Protein AF-Q2VR00-F1 (afdb_monomer_lite)

Structure (mmCIF, N/CA/C/O backbone):
data_AF-Q2VR00-F1
#
_entry.id   AF-Q2VR00-F1
#
loop_
_atom_site.group_PDB
_atom_site.id
_atom_site.type_symbol
_atom_site.label_atom_id
_atom_site.label_alt_id
_atom_site.label_comp_id
_atom_site.label_asym_id
_atom_site.label_entity_id
_atom_site.label_seq_id
_atom_site.pdbx_PDB_ins_code
_atom_site.Cartn_x
_atom_site.Cartn_y
_atom_site.Cartn_z
_atom_site.occupancy
_atom_site.B_iso_or_equiv
_atom_site.auth_seq_id
_atom_site.auth_comp_id
_atom_site.auth_asym_id
_atom_site.auth_atom_id
_atom_site.pdbx_PDB_model_num
ATOM 1 N N . ALA A 1 1 ? 23.664 -14.631 -6.459 1.00 76.19 1 ALA A N 1
ATOM 2 C CA . ALA A 1 1 ? 22.223 -14.322 -6.407 1.00 76.19 1 ALA A CA 1
ATOM 3 C C . ALA A 1 1 ? 21.952 -13.214 -7.409 1.00 76.19 1 ALA A C 1
ATOM 5 O O . ALA A 1 1 ? 22.686 -12.233 -7.393 1.00 76.19 1 ALA A O 1
ATOM 6 N N . ASP A 1 2 ? 20.946 -13.383 -8.266 1.00 93.38 2 ASP A N 1
ATOM 7 C CA . ASP A 1 2 ? 20.796 -12.577 -9.492 1.00 93.38 2 ASP A CA 1
ATOM 8 C C . ASP A 1 2 ? 19.990 -11.292 -9.292 1.00 93.38 2 ASP A C 1
ATOM 10 O O . ASP A 1 2 ? 20.090 -10.370 -10.093 1.00 93.38 2 ASP A O 1
ATOM 14 N N . ARG A 1 3 ? 19.231 -11.206 -8.192 1.00 91.62 3 ARG A N 1
ATOM 15 C CA . ARG A 1 3 ? 18.314 -10.101 -7.882 1.00 91.62 3 ARG A CA 1
ATOM 16 C C . ARG A 1 3 ? 18.916 -8.692 -8.042 1.00 91.62 3 ARG A C 1
ATOM 18 O O . ARG A 1 3 ? 18.247 -7.874 -8.662 1.00 91.62 3 ARG A O 1
ATOM 25 N N . PRO A 1 4 ? 20.159 -8.392 -7.600 1.00 92.38 4 PRO A N 1
ATOM 26 C CA . PRO A 1 4 ? 20.759 -7.067 -7.812 1.00 92.38 4 PRO A CA 1
ATOM 27 C C . PRO A 1 4 ? 20.885 -6.650 -9.287 1.00 92.38 4 PRO A C 1
ATOM 29 O O . PRO A 1 4 ? 20.982 -5.463 -9.576 1.00 92.38 4 PRO A O 1
ATOM 32 N N . ASN A 1 5 ? 20.871 -7.614 -10.215 1.00 94.75 5 ASN A N 1
ATOM 33 C CA . ASN A 1 5 ? 20.940 -7.392 -11.660 1.00 94.75 5 ASN A CA 1
ATOM 34 C C . ASN A 1 5 ? 19.557 -7.438 -12.340 1.00 94.75 5 ASN A C 1
ATOM 36 O O . ASN A 1 5 ? 19.481 -7.369 -13.564 1.00 94.75 5 ASN A O 1
ATOM 40 N N . LEU A 1 6 ? 18.467 -7.575 -11.574 1.00 96.19 6 LEU A N 1
ATOM 41 C CA . LEU A 1 6 ? 17.097 -7.721 -12.079 1.00 96.19 6 LEU A CA 1
ATOM 42 C C . LEU A 1 6 ? 16.159 -6.601 -11.572 1.00 96.19 6 LEU A C 1
ATOM 44 O O . LEU A 1 6 ? 15.065 -6.899 -11.088 1.00 96.19 6 LEU A O 1
ATOM 48 N N . PRO A 1 7 ? 16.526 -5.309 -11.699 1.00 96.62 7 PRO A N 1
ATOM 49 C CA . PRO A 1 7 ? 15.736 -4.203 -11.147 1.00 96.62 7 PRO A CA 1
ATOM 50 C C . PRO A 1 7 ? 14.324 -4.120 -11.741 1.00 96.62 7 PRO A C 1
ATOM 52 O O . PRO A 1 7 ? 13.377 -3.775 -11.041 1.00 96.62 7 PRO A O 1
ATOM 55 N N . TYR A 1 8 ? 14.155 -4.497 -13.011 1.00 97.69 8 TYR A N 1
ATOM 56 C CA . TYR A 1 8 ? 12.837 -4.518 -13.647 1.00 97.69 8 TYR A CA 1
ATOM 57 C C . TYR A 1 8 ? 11.912 -5.586 -13.040 1.00 97.69 8 TYR A C 1
ATOM 59 O O . TYR A 1 8 ? 10.708 -5.376 -12.939 1.00 97.69 8 TYR A O 1
ATOM 67 N N . ILE A 1 9 ? 12.462 -6.717 -12.581 1.00 97.81 9 ILE A N 1
ATOM 68 C CA . ILE A 1 9 ? 11.677 -7.745 -11.886 1.00 97.81 9 ILE A CA 1
ATOM 69 C C . ILE A 1 9 ? 11.204 -7.220 -10.531 1.00 97.81 9 ILE A C 1
ATOM 71 O O . ILE A 1 9 ? 10.034 -7.389 -10.195 1.00 97.81 9 ILE A O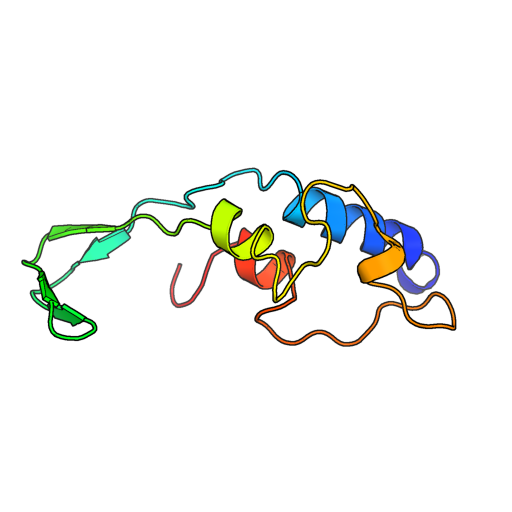 1
ATOM 75 N N . ASP A 1 10 ? 12.071 -6.541 -9.777 1.00 96.81 10 ASP A N 1
ATOM 76 C CA . ASP A 1 10 ? 11.656 -5.897 -8.529 1.00 96.81 10 ASP A CA 1
ATOM 77 C C . ASP A 1 10 ? 10.574 -4.830 -8.785 1.00 96.81 10 ASP A C 1
ATOM 79 O O . ASP A 1 10 ? 9.575 -4.789 -8.068 1.00 96.81 10 ASP A O 1
ATOM 83 N N . ALA A 1 11 ? 10.705 -4.031 -9.848 1.00 98.12 11 ALA A N 1
ATOM 84 C CA . ALA A 1 11 ? 9.694 -3.051 -10.240 1.00 98.12 11 ALA A CA 1
ATOM 85 C C . ALA A 1 11 ? 8.340 -3.694 -10.596 1.00 98.12 11 ALA A C 1
ATOM 87 O O . ALA A 1 11 ? 7.294 -3.183 -10.197 1.00 98.12 11 ALA A O 1
ATOM 88 N N . ILE A 1 12 ? 8.342 -4.842 -11.288 1.00 98.31 12 ILE A N 1
ATOM 89 C CA . ILE A 1 12 ? 7.123 -5.624 -11.549 1.00 98.31 12 ILE A CA 1
ATOM 90 C C . ILE A 1 12 ? 6.487 -6.074 -10.234 1.00 98.31 12 ILE A C 1
ATOM 92 O O . ILE A 1 12 ? 5.278 -5.935 -10.068 1.00 98.31 12 ILE A O 1
ATOM 96 N N . VAL A 1 13 ? 7.275 -6.606 -9.295 1.00 97.19 13 VAL A N 1
ATOM 97 C CA . VAL A 1 13 ? 6.757 -7.070 -7.998 1.00 97.19 13 VAL A CA 1
ATOM 98 C C . VAL A 1 13 ? 6.100 -5.922 -7.232 1.00 97.19 13 VAL A C 1
ATOM 100 O O . VAL A 1 13 ? 4.995 -6.091 -6.715 1.00 97.19 13 VAL A O 1
ATOM 103 N N . LEU A 1 14 ? 6.738 -4.749 -7.198 1.00 97.56 14 LEU A N 1
ATOM 104 C CA . LEU A 1 14 ? 6.178 -3.557 -6.560 1.00 97.56 14 LEU A CA 1
ATOM 105 C C . LEU A 1 14 ? 4.874 -3.109 -7.236 1.00 97.56 14 LEU A C 1
ATOM 107 O O . LEU A 1 14 ? 3.894 -2.839 -6.542 1.00 97.56 14 LEU A O 1
ATOM 111 N N . GLU A 1 15 ? 4.819 -3.098 -8.570 1.00 98.31 15 GLU A N 1
ATOM 112 C CA . GLU A 1 15 ? 3.610 -2.687 -9.293 1.00 98.31 15 GLU A CA 1
ATOM 113 C C . GLU A 1 15 ? 2.466 -3.692 -9.137 1.00 98.31 15 GLU A C 1
ATOM 115 O O . GLU A 1 15 ? 1.312 -3.285 -9.026 1.00 98.31 15 GLU A O 1
ATOM 120 N N . VAL A 1 16 ? 2.754 -4.994 -9.050 1.00 97.88 16 VAL A N 1
ATOM 121 C CA . VAL A 1 16 ? 1.738 -6.012 -8.733 1.00 97.88 16 VAL A CA 1
ATOM 122 C C . VAL A 1 16 ? 1.139 -5.759 -7.350 1.00 97.88 16 VAL A C 1
ATOM 124 O O . VAL A 1 16 ? -0.085 -5.752 -7.211 1.00 97.88 16 VAL A O 1
ATOM 127 N N . LEU A 1 17 ? 1.984 -5.502 -6.344 1.00 96.88 17 LEU A N 1
ATOM 128 C CA . LEU A 1 17 ? 1.535 -5.201 -4.981 1.00 96.88 17 LEU A CA 1
ATOM 129 C C . LEU A 1 17 ? 0.699 -3.917 -4.915 1.00 96.88 17 LEU A C 1
ATOM 131 O O . LEU A 1 17 ? -0.295 -3.882 -4.191 1.00 96.88 17 LEU A O 1
ATOM 135 N N . ARG A 1 18 ? 1.077 -2.880 -5.673 1.00 97.94 18 ARG A N 1
ATOM 136 C CA . ARG A 1 18 ? 0.336 -1.614 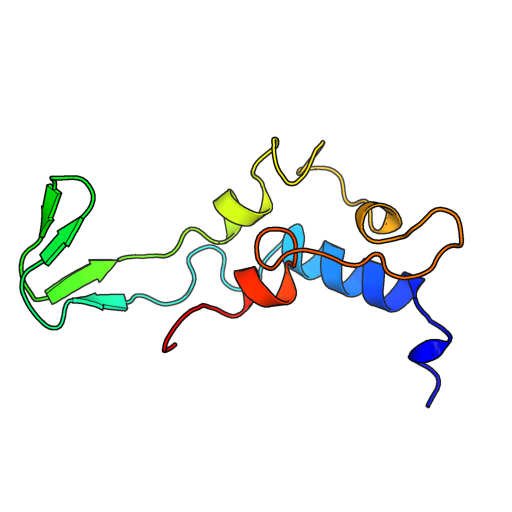-5.745 1.00 97.94 18 ARG A CA 1
ATOM 137 C C . ARG A 1 18 ? -1.009 -1.772 -6.454 1.00 97.94 18 ARG A C 1
ATOM 139 O O . ARG A 1 18 ? -2.029 -1.310 -5.949 1.00 97.94 18 ARG A O 1
ATOM 146 N N . TRP A 1 19 ? -1.000 -2.386 -7.637 1.00 97.75 19 TRP A N 1
ATOM 147 C CA . TRP A 1 19 ? -2.149 -2.412 -8.544 1.00 97.75 19 TRP A CA 1
ATOM 148 C C . TRP A 1 19 ? -3.271 -3.313 -8.027 1.00 97.75 19 TRP A C 1
ATOM 150 O O . TRP A 1 19 ? -4.440 -2.941 -8.076 1.00 97.75 19 TRP A O 1
ATOM 160 N N . HIS A 1 20 ? -2.918 -4.470 -7.464 1.00 96.25 20 HIS A N 1
ATOM 161 C CA . HIS A 1 20 ? -3.874 -5.406 -6.878 1.00 96.25 20 HIS A CA 1
ATOM 162 C C . HIS A 1 20 ? -3.338 -5.954 -5.548 1.00 96.25 20 HIS A C 1
ATOM 164 O O . HIS A 1 20 ? -2.877 -7.099 -5.491 1.00 96.25 20 HIS A O 1
ATOM 170 N N . PRO A 1 21 ? -3.394 -5.165 -4.458 1.00 95.56 21 PRO A N 1
ATOM 171 C CA . PRO A 1 21 ? -2.988 -5.645 -3.145 1.00 95.56 21 PRO A CA 1
ATOM 172 C C . PRO A 1 21 ? -3.847 -6.844 -2.738 1.00 95.56 21 PRO A C 1
ATOM 174 O O . PRO A 1 21 ? -5.075 -6.799 -2.819 1.00 95.56 21 PRO A O 1
ATOM 177 N N . ALA A 1 22 ? -3.203 -7.907 -2.252 1.00 94.62 22 ALA A N 1
ATOM 178 C CA . ALA A 1 22 ? -3.885 -9.145 -1.866 1.00 94.62 22 ALA A CA 1
ATOM 179 C C . ALA A 1 22 ? -4.929 -8.933 -0.753 1.00 94.62 22 ALA A C 1
ATOM 181 O O . ALA A 1 22 ? -5.930 -9.645 -0.696 1.00 94.62 22 ALA A O 1
ATOM 182 N N . VAL A 1 23 ? -4.698 -7.949 0.124 1.00 95.06 23 VAL A N 1
ATOM 183 C CA . VAL A 1 23 ? -5.595 -7.597 1.231 1.00 95.06 23 VAL A CA 1
ATOM 184 C C . VAL A 1 23 ? -5.952 -6.104 1.140 1.00 95.06 23 VAL A C 1
ATOM 186 O O . VAL A 1 23 ? -5.367 -5.284 1.846 1.00 95.06 23 VAL A O 1
ATOM 189 N N . PRO A 1 24 ? -6.902 -5.707 0.272 1.00 96.31 24 PRO A N 1
ATOM 190 C CA . PRO A 1 24 ? -7.168 -4.298 -0.045 1.00 96.31 24 PRO A CA 1
ATOM 191 C C . PRO A 1 24 ? -7.685 -3.462 1.139 1.00 96.31 24 PRO A C 1
ATOM 193 O O . PRO A 1 24 ? -7.543 -2.242 1.124 1.00 96.31 24 PRO A O 1
ATOM 196 N N . LEU A 1 25 ? -8.255 -4.099 2.168 1.00 96.62 25 LEU A N 1
ATOM 197 C CA . LEU A 1 25 ? -8.698 -3.453 3.414 1.00 96.62 25 LEU A CA 1
ATOM 198 C C . LEU A 1 25 ? -7.800 -3.773 4.625 1.00 96.62 25 LEU A C 1
ATOM 200 O O . LEU A 1 25 ? -8.139 -3.432 5.762 1.00 96.62 25 LEU A O 1
ATOM 204 N N . GLY A 1 26 ? -6.671 -4.448 4.397 1.00 93.94 26 GLY A N 1
ATOM 205 C CA . GLY A 1 26 ? -5.848 -4.997 5.467 1.00 93.94 26 GLY A CA 1
ATOM 206 C C . GLY A 1 26 ? -6.629 -5.952 6.377 1.00 93.94 26 GLY A C 1
ATOM 207 O O . GLY A 1 26 ? -7.659 -6.521 6.005 1.00 93.94 26 GLY A O 1
ATOM 208 N N . LEU A 1 27 ? -6.122 -6.132 7.594 1.00 95.44 27 LEU A N 1
ATOM 209 C CA . LEU A 1 27 ? -6.816 -6.873 8.641 1.00 95.44 27 LEU A CA 1
ATOM 210 C C . LEU A 1 27 ? -7.543 -5.905 9.575 1.00 95.44 27 LEU A C 1
ATOM 212 O O . LEU A 1 27 ? -7.063 -4.809 9.856 1.00 95.44 27 LEU A O 1
ATOM 216 N N . ALA A 1 28 ? -8.693 -6.335 10.089 1.00 96.62 28 ALA A N 1
ATOM 217 C CA . ALA A 1 28 ? -9.464 -5.563 11.052 1.00 96.62 28 ALA A CA 1
ATOM 218 C C . ALA A 1 28 ? -8.654 -5.290 12.329 1.00 96.62 28 ALA A C 1
ATOM 220 O O . ALA A 1 28 ? -8.168 -6.214 12.989 1.00 96.62 28 ALA A O 1
ATOM 221 N N . HIS A 1 29 ? -8.551 -4.019 12.710 1.00 96.62 29 HIS A N 1
ATOM 222 C CA . HIS A 1 29 ? -7.974 -3.594 13.983 1.00 96.62 29 HIS A CA 1
ATOM 223 C C . HIS A 1 29 ? -9.088 -3.174 14.934 1.00 96.62 29 HIS A C 1
ATOM 225 O O . HIS A 1 29 ? -10.134 -2.695 14.510 1.00 96.62 29 HIS A O 1
ATOM 231 N N . ARG A 1 30 ? -8.872 -3.350 16.237 1.00 97.06 30 ARG A N 1
ATOM 232 C CA . ARG A 1 30 ? -9.859 -3.025 17.270 1.00 97.06 30 ARG A CA 1
ATOM 233 C C . ARG A 1 30 ? -9.235 -2.104 18.305 1.00 97.06 30 ARG A C 1
ATOM 235 O O . ARG A 1 30 ? -8.149 -2.406 18.802 1.00 97.06 30 ARG A O 1
ATOM 242 N N . LEU A 1 31 ? -9.930 -1.024 18.652 1.00 97.75 31 LEU A N 1
ATOM 243 C CA . LEU A 1 31 ? -9.489 -0.133 19.722 1.00 97.75 31 LEU A CA 1
ATOM 244 C C . LEU A 1 31 ? -9.462 -0.862 21.068 1.00 97.75 31 LEU A C 1
ATOM 246 O O . LEU A 1 31 ? -10.440 -1.503 21.461 1.00 97.75 31 LEU A O 1
ATOM 250 N N . SER A 1 32 ? -8.344 -0.740 21.784 1.00 97.38 32 SER A N 1
ATOM 251 C CA . SER A 1 32 ? -8.175 -1.293 23.133 1.00 97.38 32 SER A CA 1
ATOM 252 C C . SER A 1 32 ? -8.757 -0.403 24.230 1.00 97.38 32 SER A C 1
ATOM 254 O O . SER A 1 32 ? -8.990 -0.896 25.327 1.00 97.38 32 SER A O 1
ATOM 256 N N . GLN A 1 33 ? -9.001 0.871 23.931 1.00 98.06 33 GLN A N 1
ATOM 257 C CA . GLN A 1 33 ? -9.596 1.879 24.808 1.00 98.06 33 GLN A CA 1
ATOM 258 C C . GLN A 1 33 ? -10.300 2.939 23.949 1.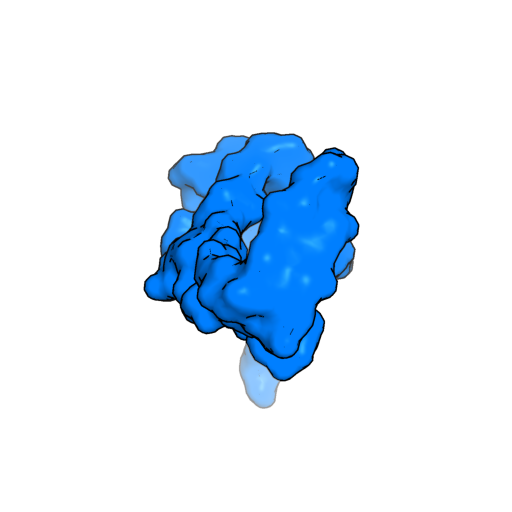00 98.06 33 GLN A C 1
ATOM 260 O O . GLN A 1 33 ? -10.098 2.960 22.735 1.00 98.06 33 GLN A O 1
ATOM 265 N N . ASP A 1 34 ? -11.105 3.796 24.566 1.00 98.50 34 ASP A N 1
ATOM 266 C CA . ASP A 1 34 ? -11.681 4.966 23.900 1.00 98.50 34 ASP A CA 1
ATOM 267 C C . ASP A 1 34 ? -10.585 5.868 23.314 1.00 98.50 34 ASP A C 1
ATOM 269 O O . ASP A 1 34 ? -9.508 6.005 23.902 1.00 98.50 34 ASP A O 1
ATOM 273 N N . ASP A 1 35 ? -10.856 6.495 22.168 1.00 98.00 35 ASP A N 1
ATOM 274 C CA . ASP A 1 35 ? -9.892 7.375 21.503 1.00 98.00 35 ASP A CA 1
ATOM 275 C C . ASP A 1 35 ? -10.571 8.520 20.734 1.00 98.00 35 ASP A C 1
ATOM 277 O O . ASP A 1 35 ? -11.751 8.448 20.379 1.00 98.00 35 ASP A O 1
ATOM 281 N N . VAL A 1 36 ? -9.811 9.584 20.463 1.00 98.00 36 VAL A N 1
ATOM 282 C CA . VAL A 1 36 ? -10.229 10.721 19.640 1.00 98.00 36 VAL A CA 1
ATOM 283 C C . VAL A 1 36 ? -9.243 10.917 18.495 1.00 98.00 36 VAL A C 1
ATOM 285 O O . VAL A 1 36 ? -8.103 11.329 18.697 1.00 98.00 36 VAL A O 1
ATOM 288 N N . TYR A 1 37 ? -9.704 10.709 17.262 1.00 96.31 37 TYR A N 1
ATOM 289 C CA . TYR A 1 37 ? -8.899 10.927 16.062 1.00 96.31 37 TYR A CA 1
ATOM 290 C C . TYR A 1 37 ? -9.498 12.036 15.201 1.00 96.31 37 TYR A C 1
ATOM 292 O O . TYR A 1 37 ? -10.661 11.972 14.810 1.00 96.31 37 TYR A O 1
ATOM 300 N N . ARG A 1 38 ? -8.703 13.074 14.897 1.00 96.44 38 ARG A N 1
ATOM 301 C CA . ARG A 1 38 ? -9.133 14.257 14.117 1.00 96.44 38 ARG A CA 1
ATOM 302 C C . ARG A 1 38 ? -10.442 14.888 14.633 1.00 96.44 38 ARG A C 1
ATOM 304 O O . ARG A 1 38 ? -11.261 15.346 13.845 1.00 96.44 38 ARG A O 1
ATOM 311 N N . GLY A 1 39 ? -10.635 14.895 15.954 1.00 97.50 39 GLY A N 1
ATOM 312 C CA . GLY A 1 39 ? -11.827 15.441 16.615 1.00 97.50 39 GLY A CA 1
ATOM 313 C C . GLY A 1 39 ? -13.027 14.488 16.697 1.00 97.50 39 GLY A C 1
ATOM 314 O O . GLY A 1 39 ? -14.016 14.837 17.333 1.00 97.50 39 GLY A O 1
ATOM 315 N N . TYR A 1 40 ? -12.944 13.288 16.116 1.00 98.12 40 TYR A N 1
ATOM 316 C CA . TYR A 1 40 ? -13.987 12.264 16.206 1.00 98.12 40 TYR A CA 1
ATOM 317 C C . TYR A 1 40 ? -13.711 11.312 17.366 1.00 98.12 40 TYR A C 1
ATOM 319 O O . TYR A 1 40 ? -12.624 10.743 17.442 1.00 98.12 40 TYR A O 1
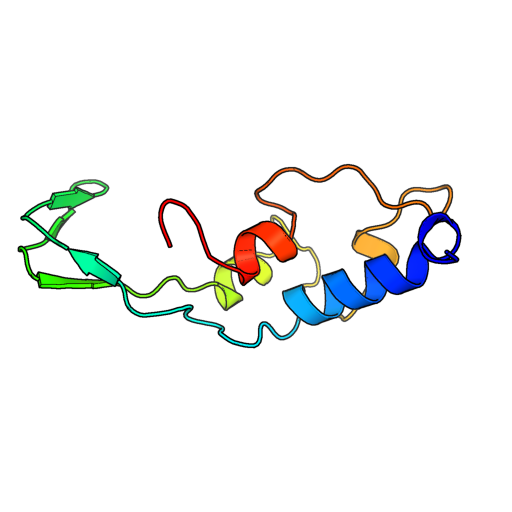ATOM 327 N N . TYR A 1 41 ? -14.699 11.133 18.243 1.00 98.31 41 TYR A N 1
ATOM 328 C CA . TYR A 1 41 ? -14.644 10.173 19.343 1.00 98.31 41 TYR A CA 1
ATOM 329 C C . TYR A 1 41 ? -15.062 8.775 18.880 1.00 98.31 41 TYR A C 1
ATOM 331 O O . TYR A 1 41 ? -16.069 8.613 18.187 1.00 98.31 41 TYR A O 1
ATOM 339 N N . PHE A 1 42 ? -14.316 7.770 19.329 1.00 98.38 42 PHE A N 1
ATOM 340 C CA . PHE A 1 42 ? -14.588 6.359 19.103 1.00 98.38 42 PHE A CA 1
ATOM 341 C C . PHE A 1 42 ? -14.493 5.600 20.421 1.00 98.38 42 PHE A C 1
ATOM 343 O O . PHE A 1 42 ? -13.511 5.721 21.154 1.00 98.38 42 PHE A O 1
ATOM 350 N N . SER A 1 43 ? -15.495 4.776 20.705 1.00 98.50 43 SER A N 1
ATOM 351 C CA . SER A 1 43 ? -15.495 3.947 21.906 1.00 98.50 43 SER A CA 1
ATOM 352 C C . SER A 1 43 ? -14.533 2.766 21.773 1.00 98.50 43 SER A C 1
ATOM 354 O O . SER A 1 43 ? -14.295 2.246 20.671 1.00 98.50 43 SER A O 1
ATOM 356 N N . GLN A 1 44 ? -14.050 2.269 22.910 1.00 98.31 44 GLN A N 1
ATOM 357 C CA . GLN A 1 44 ? -13.323 1.017 23.023 1.00 98.31 44 GLN A CA 1
ATOM 358 C C . GLN A 1 44 ? -14.068 -0.083 22.271 1.00 98.31 44 GLN A C 1
ATOM 360 O O . GLN A 1 44 ? -15.288 -0.234 22.340 1.00 98.31 44 GLN A O 1
ATOM 365 N N . GLY A 1 45 ? -13.306 -0.894 21.548 1.00 98.12 45 GLY A N 1
ATOM 366 C CA . GLY A 1 45 ? -13.847 -2.003 20.791 1.00 98.12 45 GLY A CA 1
ATOM 367 C C . GLY A 1 45 ? -14.366 -1.654 19.400 1.00 98.12 45 GLY A C 1
ATOM 368 O O . GLY A 1 45 ? -14.699 -2.594 18.680 1.00 98.12 45 GLY A O 1
ATOM 369 N N . THR A 1 46 ? -14.364 -0.377 19.000 1.00 98.50 46 THR A N 1
ATOM 370 C CA . THR A 1 46 ? -14.592 0.028 17.603 1.00 98.50 46 THR A CA 1
ATOM 371 C C . THR A 1 46 ? -13.599 -0.681 16.681 1.00 98.50 46 THR A C 1
ATOM 373 O O . THR A 1 46 ? -12.408 -0.778 16.999 1.00 98.50 46 THR A O 1
ATOM 376 N N . VAL A 1 47 ? -14.097 -1.189 15.551 1.00 97.81 47 VAL A N 1
ATOM 377 C CA . VAL A 1 47 ? -13.300 -1.884 14.535 1.00 97.81 47 VAL A CA 1
ATOM 378 C C . VAL A 1 47 ? -12.957 -0.930 13.397 1.00 97.81 47 VAL A C 1
ATOM 380 O O . VAL A 1 47 ? -13.838 -0.271 12.851 1.00 97.81 47 VAL A O 1
ATOM 383 N N . PHE A 1 48 ? -11.684 -0.901 13.019 1.00 96.69 48 PHE A N 1
ATOM 384 C CA . PHE A 1 48 ? -11.152 -0.104 11.923 1.00 96.69 48 PHE A CA 1
ATOM 385 C C . PHE A 1 48 ? -10.551 -0.993 10.845 1.00 96.69 48 PHE A C 1
ATOM 387 O O . PHE A 1 48 ? -9.903 -2.000 11.136 1.00 96.69 48 PHE A O 1
ATOM 394 N N . TRP A 1 49 ? -10.734 -0.564 9.602 1.00 96.44 49 TRP A N 1
ATOM 395 C CA . TRP A 1 49 ? -10.142 -1.169 8.420 1.00 96.44 49 TRP A CA 1
ATOM 396 C C . TRP A 1 49 ? -9.225 -0.153 7.753 1.00 96.44 49 TRP A C 1
ATOM 398 O O . TRP A 1 49 ? -9.593 1.012 7.585 1.00 96.44 49 TRP A O 1
ATOM 408 N N . ALA A 1 50 ? -8.031 -0.594 7.379 1.00 95.00 50 ALA A N 1
ATOM 409 C CA . ALA A 1 50 ? -7.083 0.217 6.639 1.00 95.00 50 ALA A CA 1
ATOM 410 C C . ALA A 1 50 ? -7.373 0.067 5.147 1.00 95.00 50 ALA A C 1
ATOM 412 O O . ALA A 1 50 ? -7.118 -0.991 4.584 1.00 95.00 50 ALA A O 1
ATOM 413 N N . ASN A 1 51 ? -7.884 1.103 4.484 1.00 96.81 51 ASN A N 1
ATOM 414 C CA . ASN A 1 51 ? -8.139 1.025 3.046 1.00 96.81 51 ASN A CA 1
ATOM 415 C C . ASN A 1 51 ? -6.832 1.153 2.235 1.00 96.81 51 ASN A C 1
ATOM 417 O O . ASN A 1 51 ? -6.537 2.195 1.650 1.00 96.81 51 ASN A O 1
ATOM 421 N N . ILE A 1 52 ? -6.049 0.072 2.242 1.00 97.31 52 ILE A N 1
ATOM 422 C CA . ILE A 1 52 ? -4.766 -0.086 1.550 1.00 97.31 52 ILE A CA 1
ATOM 423 C C . ILE A 1 52 ? -4.932 0.159 0.051 1.00 97.31 52 ILE A C 1
ATOM 425 O O . ILE A 1 52 ? -4.112 0.852 -0.546 1.00 97.31 52 ILE A O 1
ATOM 429 N N . TRP A 1 53 ? -6.004 -0.358 -0.557 1.00 97.62 53 TRP A N 1
ATOM 430 C CA . TRP A 1 53 ? -6.254 -0.167 -1.985 1.00 97.62 53 TRP A CA 1
ATOM 431 C C . TRP A 1 53 ? -6.369 1.313 -2.343 1.00 97.62 53 TRP A C 1
ATOM 433 O O . TRP A 1 53 ? -5.692 1.760 -3.264 1.00 97.62 53 TRP A O 1
ATOM 443 N N . THR A 1 54 ? -7.149 2.084 -1.577 1.00 97.25 54 THR A N 1
ATOM 444 C CA . THR A 1 54 ? -7.282 3.530 -1.800 1.00 97.25 54 THR A CA 1
ATOM 445 C C . THR A 1 54 ? -5.955 4.257 -1.615 1.00 97.25 54 THR A C 1
ATOM 447 O O . THR A 1 54 ? -5.641 5.122 -2.420 1.00 97.25 54 THR A O 1
ATOM 450 N N . MET A 1 55 ? -5.142 3.887 -0.619 1.00 96.88 55 MET A N 1
ATOM 451 C CA . MET A 1 55 ? -3.808 4.479 -0.440 1.00 96.88 55 MET A CA 1
ATOM 452 C C . MET A 1 55 ? -2.890 4.211 -1.646 1.00 96.88 55 MET A C 1
ATOM 454 O O . MET A 1 55 ? -2.162 5.097 -2.076 1.00 96.88 55 MET A O 1
ATOM 458 N N . LEU A 1 56 ? -2.950 3.005 -2.219 1.00 97.25 56 LEU A N 1
ATOM 459 C CA . LEU A 1 56 ? -2.154 2.591 -3.386 1.00 97.25 56 LEU A CA 1
ATOM 460 C C . LEU A 1 56 ? -2.720 3.080 -4.737 1.00 97.25 56 LEU A C 1
ATOM 462 O O . LEU A 1 56 ? -2.089 2.884 -5.781 1.00 97.25 56 LEU A O 1
ATOM 466 N N . HIS A 1 57 ? -3.900 3.706 -4.716 1.00 97.44 57 HIS A N 1
ATOM 467 C CA . HIS A 1 57 ? -4.586 4.293 -5.872 1.00 97.44 57 HIS A CA 1
ATOM 468 C C . HIS A 1 57 ? -4.812 5.804 -5.725 1.00 97.44 57 HIS A C 1
ATOM 470 O O . HIS A 1 57 ? -5.577 6.384 -6.493 1.00 97.44 57 HIS A O 1
ATOM 476 N N . ASP A 1 58 ? -4.158 6.451 -4.759 1.00 97.25 58 ASP A N 1
ATOM 477 C CA . ASP A 1 58 ? -4.166 7.907 -4.647 1.00 97.25 58 ASP A CA 1
ATOM 478 C C . ASP A 1 58 ? -3.445 8.509 -5.862 1.00 97.25 58 ASP A C 1
ATOM 480 O O . ASP A 1 58 ? -2.244 8.310 -6.026 1.00 97.25 58 ASP A O 1
ATOM 484 N N . GLU A 1 59 ? -4.167 9.241 -6.715 1.00 96.94 59 GLU A N 1
ATOM 485 C CA . GLU A 1 59 ? -3.635 9.830 -7.952 1.00 96.94 59 GLU A CA 1
ATOM 486 C C . GLU A 1 59 ? -2.536 10.876 -7.711 1.00 96.94 59 GLU A C 1
ATOM 488 O O . GLU A 1 59 ? -1.730 11.133 -8.606 1.00 96.94 59 GLU A O 1
ATOM 493 N N . ILE A 1 60 ? -2.468 11.464 -6.509 1.00 96.00 60 ILE A N 1
ATOM 494 C CA . ILE A 1 60 ? -1.414 12.418 -6.141 1.00 96.00 60 ILE A CA 1
ATOM 495 C C . ILE A 1 60 ? -0.085 11.681 -5.937 1.00 96.00 60 ILE A C 1
ATOM 497 O O . ILE A 1 60 ? 0.970 12.195 -6.307 1.00 96.00 60 ILE A O 1
ATOM 501 N N . ILE A 1 61 ? -0.131 10.479 -5.356 1.00 95.00 61 ILE A N 1
ATOM 502 C CA . ILE A 1 61 ? 1.056 9.663 -5.059 1.00 95.00 61 ILE A CA 1
ATOM 503 C C . ILE A 1 61 ? 1.394 8.745 -6.243 1.00 95.00 61 ILE A C 1
ATOM 505 O O . ILE A 1 61 ? 2.558 8.588 -6.616 1.00 95.00 61 ILE A O 1
ATOM 509 N N . PHE A 1 62 ? 0.372 8.156 -6.863 1.00 96.19 62 PHE A N 1
ATOM 510 C CA . PHE A 1 62 ? 0.467 7.213 -7.970 1.00 96.19 62 PHE A CA 1
ATOM 511 C C . PHE A 1 62 ? -0.334 7.722 -9.175 1.00 96.19 62 PHE A C 1
ATOM 513 O O . PHE A 1 62 ? -1.465 7.283 -9.386 1.00 96.19 62 PHE A O 1
ATOM 520 N N . PRO A 1 63 ? 0.250 8.597 -10.014 1.00 96.25 63 PRO A N 1
ATOM 521 C CA . PRO A 1 63 ? -0.389 9.044 -11.246 1.00 96.25 63 PRO A CA 1
ATOM 522 C C . PRO A 1 63 ? -0.774 7.865 -12.147 1.00 96.25 63 PRO A C 1
ATOM 524 O O . PRO A 1 63 ? -0.032 6.876 -12.236 1.00 96.25 63 PRO A O 1
ATOM 527 N N . ASP A 1 64 ? -1.929 7.975 -12.805 1.00 97.12 64 ASP A N 1
ATOM 528 C CA . ASP A 1 64 ? -2.552 6.908 -13.597 1.00 97.12 64 ASP A CA 1
ATOM 529 C C . ASP A 1 64 ? -2.597 5.561 -12.840 1.00 97.12 64 ASP A C 1
ATOM 531 O O . ASP A 1 64 ? -2.019 4.564 -13.292 1.00 97.12 64 ASP A O 1
ATOM 535 N N . PRO A 1 65 ? -3.247 5.491 -11.662 1.00 97.19 65 PRO A N 1
ATOM 536 C CA . PRO A 1 65 ? -3.143 4.335 -10.769 1.00 97.19 65 PRO A CA 1
ATOM 537 C C . PRO A 1 65 ? -3.786 3.069 -11.351 1.00 97.19 65 PRO A C 1
ATOM 539 O O . PRO A 1 65 ? -3.428 1.954 -10.963 1.00 97.19 65 PRO A O 1
ATOM 542 N N . SER A 1 66 ? -4.704 3.221 -12.309 1.00 96.69 66 SER A N 1
ATOM 543 C CA . SER A 1 66 ? -5.335 2.118 -13.039 1.00 96.69 66 SER A CA 1
ATOM 544 C C . SER A 1 66 ? -4.414 1.477 -14.082 1.00 96.69 66 SER A C 1
ATOM 546 O O . SER A 1 66 ? -4.670 0.344 -14.496 1.00 96.69 66 SER A O 1
ATOM 548 N N . ARG A 1 67 ? -3.336 2.158 -14.492 1.00 98.19 67 ARG A N 1
ATOM 549 C CA . ARG A 1 67 ? -2.352 1.642 -15.444 1.00 98.19 67 ARG A CA 1
ATOM 550 C C . ARG A 1 67 ? -1.281 0.837 -14.713 1.00 98.19 67 ARG A C 1
ATOM 552 O O . ARG A 1 67 ? -0.607 1.354 -13.822 1.00 98.19 67 ARG A O 1
ATOM 559 N N . PHE A 1 68 ? -1.076 -0.401 -15.157 1.00 98.25 68 PHE A N 1
ATOM 560 C CA . PHE A 1 68 ? 0.070 -1.210 -14.750 1.00 98.25 68 PHE A CA 1
ATOM 561 C C . PHE A 1 68 ? 1.343 -0.677 -15.425 1.00 98.25 68 PHE A C 1
ATOM 563 O O . PHE A 1 68 ? 1.498 -0.795 -16.641 1.00 98.25 68 PHE A O 1
ATOM 570 N N . MET A 1 69 ? 2.217 -0.040 -14.646 1.00 97.81 69 MET A N 1
ATOM 571 C CA . MET A 1 69 ? 3.421 0.647 -15.122 1.00 97.81 69 MET A CA 1
ATOM 572 C C . MET A 1 69 ? 4.594 0.431 -14.151 1.00 97.81 69 MET A C 1
ATOM 574 O O . MET A 1 69 ? 4.837 1.290 -13.299 1.00 97.81 69 MET A O 1
ATOM 578 N N . PRO A 1 70 ? 5.336 -0.691 -14.255 1.00 98.19 70 PRO A N 1
ATOM 579 C CA . PRO A 1 70 ? 6.526 -0.954 -13.437 1.00 98.19 70 PRO A CA 1
ATOM 580 C C . PRO A 1 70 ? 7.567 0.171 -13.485 1.00 98.19 70 PRO A C 1
ATOM 582 O O . PRO A 1 70 ? 8.252 0.438 -12.500 1.00 98.19 70 PRO A O 1
ATOM 585 N N . GLU A 1 71 ? 7.648 0.886 -14.608 1.00 97.69 71 GLU A N 1
ATOM 586 C CA . GLU A 1 71 ? 8.584 1.988 -14.839 1.00 97.69 71 GLU A CA 1
ATOM 587 C C . GLU A 1 71 ? 8.454 3.104 -13.793 1.00 97.69 71 GLU A C 1
ATOM 589 O O . GLU A 1 71 ? 9.421 3.821 -13.551 1.00 97.69 71 GLU A O 1
ATOM 594 N N . ARG A 1 72 ? 7.309 3.220 -13.098 1.00 96.81 72 ARG A N 1
ATOM 595 C CA . ARG A 1 72 ? 7.128 4.205 -12.020 1.00 96.81 72 ARG A CA 1
ATOM 596 C C . ARG A 1 72 ? 8.107 4.024 -10.855 1.00 96.81 72 ARG A C 1
ATOM 598 O O . ARG A 1 72 ? 8.287 4.964 -10.080 1.00 96.81 72 ARG A O 1
ATOM 605 N N . TYR A 1 73 ? 8.719 2.847 -10.721 1.00 97.38 73 TYR A N 1
ATOM 606 C CA . TYR A 1 73 ? 9.691 2.514 -9.674 1.00 97.38 73 TYR A CA 1
ATOM 607 C C . TYR A 1 73 ? 11.145 2.598 -10.131 1.00 97.38 73 TYR A C 1
ATOM 609 O O . TYR A 1 73 ? 12.043 2.356 -9.324 1.00 97.38 73 TYR A O 1
ATOM 617 N N . LEU A 1 74 ? 11.391 2.937 -11.395 1.00 97.50 74 LEU A N 1
ATOM 618 C CA . LEU A 1 74 ? 12.729 2.995 -11.965 1.00 97.50 74 LEU A CA 1
ATOM 619 C C . LEU A 1 74 ? 13.197 4.443 -12.134 1.00 97.50 74 LEU A C 1
ATOM 621 O O . LEU A 1 74 ? 12.398 5.345 -12.383 1.00 97.50 74 LEU A O 1
ATOM 625 N N . ASP A 1 75 ? 14.497 4.662 -11.971 1.00 96.38 75 ASP A N 1
ATOM 626 C CA . ASP A 1 75 ? 15.170 5.901 -12.347 1.00 96.38 75 ASP A CA 1
ATOM 627 C C . ASP A 1 75 ? 15.534 5.915 -13.844 1.00 96.38 75 ASP A C 1
ATOM 629 O O . ASP A 1 75 ? 15.315 4.949 -14.581 1.00 96.38 75 ASP A O 1
ATOM 633 N N . GLU A 1 76 ? 16.121 7.019 -14.307 1.00 95.75 76 GLU A N 1
ATOM 634 C CA . GLU A 1 76 ? 16.561 7.192 -15.700 1.00 95.75 76 GLU A CA 1
ATOM 635 C C . GLU A 1 76 ? 17.641 6.188 -16.149 1.00 95.75 76 GLU A C 1
ATOM 637 O O . GLU A 1 76 ? 17.892 6.028 -17.343 1.00 95.75 76 GLU A O 1
ATOM 642 N N . HIS A 1 77 ? 18.271 5.485 -15.205 1.00 95.31 77 HIS A N 1
ATOM 643 C CA . HIS A 1 77 ? 19.278 4.458 -15.449 1.00 95.31 77 HIS A CA 1
ATOM 644 C C . HIS A 1 77 ? 18.716 3.033 -15.321 1.00 95.31 77 HIS A C 1
ATOM 646 O O . HIS A 1 77 ? 19.484 2.067 -15.374 1.00 95.31 77 HIS A O 1
ATOM 652 N N . GLY A 1 78 ? 17.398 2.880 -15.150 1.00 94.88 78 GLY A N 1
ATOM 653 C CA . GLY A 1 78 ? 16.734 1.586 -15.011 1.00 94.88 78 GLY A CA 1
ATOM 654 C C . GLY A 1 78 ? 16.990 0.896 -13.669 1.00 94.88 78 GLY A C 1
ATOM 655 O O . GLY A 1 78 ? 16.828 -0.321 -13.569 1.00 94.88 78 GLY A O 1
ATOM 656 N N . ARG A 1 79 ? 17.411 1.637 -12.639 1.00 95.88 79 ARG A N 1
ATOM 657 C CA . ARG A 1 79 ? 17.591 1.134 -11.269 1.00 95.88 79 ARG A CA 1
ATOM 658 C C . ARG A 1 79 ? 16.374 1.490 -10.430 1.00 95.88 79 ARG A C 1
ATOM 660 O O . ARG A 1 79 ? 15.668 2.439 -10.741 1.00 95.88 79 ARG A O 1
ATOM 667 N N . LEU A 1 80 ? 16.131 0.754 -9.347 1.00 95.50 80 LEU A N 1
ATOM 668 C CA . LEU A 1 80 ? 15.067 1.120 -8.412 1.00 95.50 80 LEU A CA 1
ATOM 669 C C . LEU A 1 80 ? 15.349 2.497 -7.808 1.00 95.50 80 LEU A C 1
ATOM 671 O O . LEU A 1 80 ? 16.417 2.720 -7.232 1.00 95.50 80 LEU A O 1
ATOM 675 N N . LYS A 1 81 ? 14.378 3.403 -7.912 1.00 95.25 81 LYS A N 1
ATOM 676 C CA . LYS A 1 81 ? 14.464 4.716 -7.275 1.00 95.25 81 LYS A CA 1
ATOM 677 C C . LYS A 1 81 ? 14.306 4.585 -5.758 1.00 95.25 81 LYS A C 1
ATOM 679 O O . LYS A 1 81 ? 13.613 3.697 -5.262 1.00 95.25 81 LYS A O 1
ATOM 684 N N . SER A 1 82 ? 14.907 5.511 -5.015 1.00 93.62 82 SER A N 1
ATOM 685 C CA . SER A 1 82 ? 14.611 5.655 -3.588 1.00 93.62 82 SER A CA 1
ATOM 686 C C . SER A 1 82 ? 13.175 6.151 -3.417 1.00 93.62 82 SER A C 1
ATOM 688 O O . SER A 1 82 ? 12.767 7.097 -4.091 1.00 93.62 82 SER A O 1
ATOM 690 N N . MET A 1 83 ? 12.411 5.513 -2.535 1.00 93.88 83 MET A N 1
ATOM 691 C CA . MET A 1 83 ? 11.014 5.849 -2.262 1.00 93.88 83 MET A CA 1
ATOM 692 C C . MET A 1 83 ? 10.854 6.250 -0.803 1.00 93.88 83 MET A C 1
ATOM 694 O O . MET A 1 83 ? 11.502 5.690 0.086 1.00 93.88 83 MET A O 1
ATOM 698 N N . SER A 1 84 ? 9.956 7.193 -0.535 1.00 94.12 84 SER A N 1
ATOM 699 C CA . SER A 1 84 ? 9.485 7.394 0.827 1.00 94.12 84 SER A CA 1
ATOM 700 C C . SER A 1 84 ? 8.577 6.237 1.255 1.00 94.12 84 SER A C 1
ATOM 702 O O . SER A 1 84 ? 7.996 5.517 0.442 1.00 94.12 84 SER A O 1
ATOM 704 N N . ARG A 1 85 ? 8.361 6.106 2.566 1.00 91.50 85 ARG A N 1
ATOM 705 C CA . ARG A 1 85 ? 7.429 5.112 3.124 1.00 91.50 85 ARG A CA 1
ATOM 706 C C . ARG A 1 85 ? 5.977 5.253 2.639 1.00 91.50 85 ARG A C 1
ATOM 708 O O . ARG A 1 85 ? 5.187 4.348 2.876 1.00 91.50 85 ARG A O 1
ATOM 715 N N . PHE A 1 86 ? 5.612 6.405 2.071 1.00 91.56 86 PHE A N 1
ATOM 716 C CA . PHE A 1 86 ? 4.267 6.690 1.562 1.00 91.56 86 PHE A CA 1
ATOM 717 C C . PHE A 1 86 ? 4.124 6.363 0.072 1.00 91.56 86 PHE A C 1
ATOM 719 O O . PHE A 1 86 ? 3.017 6.395 -0.448 1.00 91.56 86 PHE A O 1
ATOM 726 N N . GLU A 1 87 ? 5.226 6.036 -0.597 1.00 94.19 87 GLU A N 1
ATOM 727 C CA . GLU A 1 87 ? 5.258 5.669 -2.015 1.00 94.19 87 GLU A CA 1
ATOM 728 C C . GLU A 1 87 ? 5.602 4.188 -2.212 1.00 94.19 87 GLU A C 1
ATOM 730 O O . GLU A 1 87 ? 5.406 3.662 -3.304 1.00 94.19 87 GLU A O 1
ATOM 735 N N . ASP A 1 88 ? 6.110 3.515 -1.173 1.00 95.62 88 ASP A N 1
ATOM 736 C CA . ASP A 1 88 ? 6.535 2.117 -1.223 1.00 95.62 88 ASP A CA 1
ATOM 737 C C . ASP A 1 88 ? 5.352 1.148 -0.990 1.00 95.62 88 ASP A C 1
ATOM 739 O O . ASP A 1 88 ? 4.843 1.040 0.137 1.00 95.62 88 ASP A O 1
ATOM 743 N N . PRO 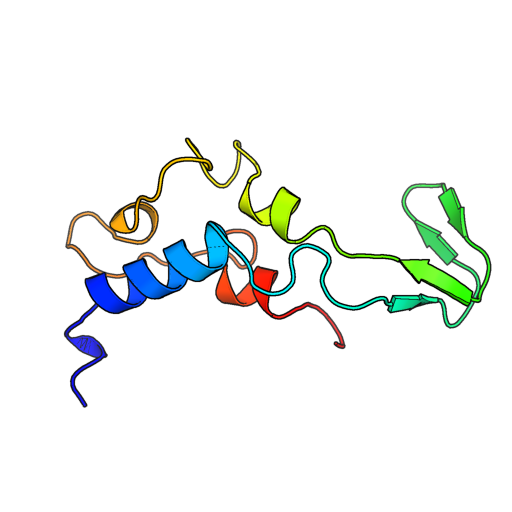A 1 89 ? 4.923 0.383 -2.016 1.00 96.00 89 PRO A N 1
ATOM 744 C CA . PRO A 1 89 ? 3.843 -0.591 -1.883 1.00 96.00 89 PRO A CA 1
ATOM 745 C C . PRO A 1 89 ? 4.153 -1.721 -0.906 1.00 96.00 89 PRO A C 1
ATOM 747 O O . PRO A 1 89 ? 3.226 -2.282 -0.326 1.00 96.00 89 PRO A O 1
ATOM 750 N N . ALA A 1 90 ? 5.427 -2.062 -0.693 1.00 92.38 90 ALA A N 1
ATOM 751 C CA . ALA A 1 90 ? 5.806 -3.068 0.289 1.00 92.38 90 ALA A CA 1
ATOM 752 C C . ALA A 1 90 ? 5.625 -2.542 1.722 1.00 92.38 90 ALA A C 1
ATOM 754 O O . ALA A 1 90 ? 5.326 -3.307 2.633 1.00 92.38 90 ALA A O 1
ATOM 755 N N . VAL A 1 91 ? 5.734 -1.233 1.946 1.00 93.25 91 VAL A N 1
ATOM 756 C CA . VAL A 1 91 ? 5.447 -0.654 3.266 1.00 93.25 91 VAL A CA 1
ATOM 757 C C . VAL A 1 91 ? 3.944 -0.514 3.488 1.00 93.25 91 VAL A C 1
ATOM 759 O O . VAL A 1 91 ? 3.453 -0.798 4.575 1.00 93.25 91 VAL A O 1
ATOM 762 N N . ILE A 1 92 ? 3.194 -0.088 2.473 1.00 94.62 92 ILE A N 1
ATOM 763 C CA . ILE A 1 92 ? 1.752 0.163 2.609 1.00 94.62 92 ILE A CA 1
ATOM 764 C C . ILE A 1 92 ? 0.948 -1.145 2.585 1.00 94.62 92 ILE A C 1
ATOM 766 O O . ILE A 1 92 ? -0.000 -1.306 3.352 1.00 94.62 92 ILE A O 1
ATOM 770 N N . GLY A 1 93 ? 1.323 -2.084 1.715 1.00 93.56 93 GLY A N 1
ATOM 771 C CA . GLY A 1 93 ? 0.575 -3.312 1.450 1.00 93.56 93 GLY A CA 1
ATOM 772 C C . GLY A 1 93 ? 0.695 -4.389 2.529 1.00 93.56 93 GLY A C 1
ATOM 773 O O . GLY A 1 93 ? -0.199 -5.226 2.638 1.00 93.56 93 GLY A O 1
ATOM 774 N N . PHE A 1 94 ? 1.758 -4.370 3.340 1.00 92.88 94 PHE A N 1
ATOM 775 C CA . PHE A 1 94 ? 2.002 -5.384 4.377 1.00 92.88 94 PHE A CA 1
ATOM 776 C C . PHE A 1 94 ? 1.583 -4.965 5.794 1.00 92.88 94 PHE A C 1
ATOM 778 O O . PHE A 1 94 ? 1.816 -5.718 6.736 1.00 92.88 94 PHE A O 1
ATOM 785 N N . GLY A 1 95 ? 0.922 -3.816 5.950 1.00 88.94 95 GLY A N 1
ATOM 786 C CA . GLY A 1 95 ? 0.487 -3.311 7.254 1.00 88.94 95 GLY A CA 1
ATOM 787 C C . GLY A 1 95 ? 1.460 -2.302 7.858 1.00 88.94 95 GLY A C 1
ATOM 788 O O . GLY A 1 95 ? 2.503 -1.977 7.290 1.00 88.94 95 GLY A O 1
ATOM 789 N N . PHE A 1 96 ? 1.084 -1.722 8.995 1.00 90.06 96 PHE A N 1
ATOM 790 C CA . PHE A 1 96 ? 1.811 -0.591 9.558 1.00 90.06 96 PHE A CA 1
ATOM 791 C C . PHE A 1 96 ? 1.626 -0.444 11.065 1.00 90.06 96 PHE A C 1
ATOM 793 O O . PHE A 1 96 ? 0.570 -0.674 11.651 1.00 90.06 96 PHE A O 1
ATOM 800 N N . GLY A 1 97 ? 2.684 0.049 11.707 1.00 90.94 97 GLY A N 1
ATOM 801 C CA . GLY A 1 97 ? 2.735 0.153 13.157 1.00 90.94 97 GLY A CA 1
ATOM 802 C C . GLY A 1 97 ? 3.004 -1.213 13.774 1.00 90.94 97 GLY A C 1
ATOM 803 O O . GLY A 1 97 ? 3.935 -1.903 13.375 1.00 90.94 97 GLY A O 1
ATOM 804 N N . ARG A 1 98 ? 2.226 -1.587 14.792 1.00 90.69 98 ARG A N 1
ATOM 805 C CA . ARG A 1 98 ? 2.469 -2.819 15.557 1.00 90.69 98 ARG A CA 1
ATOM 806 C C . ARG A 1 98 ? 2.041 -4.097 14.820 1.00 90.69 98 ARG A C 1
ATOM 808 O O . ARG A 1 98 ? 2.407 -5.176 15.279 1.00 90.69 98 ARG A O 1
ATOM 815 N N . ARG A 1 99 ? 1.211 -3.996 13.779 1.00 82.31 99 ARG A N 1
ATOM 816 C CA . ARG A 1 99 ? 0.614 -5.133 13.070 1.00 82.31 99 ARG A CA 1
ATOM 817 C C . ARG A 1 99 ? 0.523 -4.861 11.582 1.00 82.31 99 ARG A C 1
ATOM 819 O O . ARG A 1 99 ? 0.244 -3.692 11.232 1.00 82.31 99 ARG A O 1
#

Radius of gyration: 16.54 Å; chains: 1; bounding box: 38×30×40 Å

pLDDT: mean 95.75, std 3.2, range [76.19, 98.5]

InterPro domains:
  IPR001128 Cytochrome P450 [PF00067] (2-99)
  IPR002401 Cytochrome P450, E-class, group I [PR00463] (10-28)
  IPR002401 Cytochrome P450, E-class, group I [PR00463] (51-75)
  IPR002401 Cytochrome P450, E-class, group I [PR00463] (91-99)
  IPR036396 Cytochrome P450 superfamily [G3DSA:1.10.630.10] (1-99)
  IPR036396 Cytochrome P450 superfamily [SSF48264] (2-99)
  IPR050364 Cytochrome P450 monooxygenase, fungi [PTHR46300] (2-99)

Sequence (99 aa):
ADRPNLPYIDAIVLEVLRWHPAVPLGLAHRLSQDDVYRGYYFSQGTVFWANIWTMLHDEIIFPDPSRFMPERYLDEHGRLKSMSRFEDPAVIGFGFGRR

Foldseek 3Di:
DCVQVCQLVVLLVQLCLLLDQPQQFPDKDFACAWDADPNDTDGGGDIGTRRLNCLSQPCVLPPPSNDRDSCVQADPVRHGDDDDLSNGSVNSRPDDDPD

Organism: Phanerodontia chrysosporium (NCBI:txid2822231)

Secondary structure (DSSP, 8-state):
--GGG-HH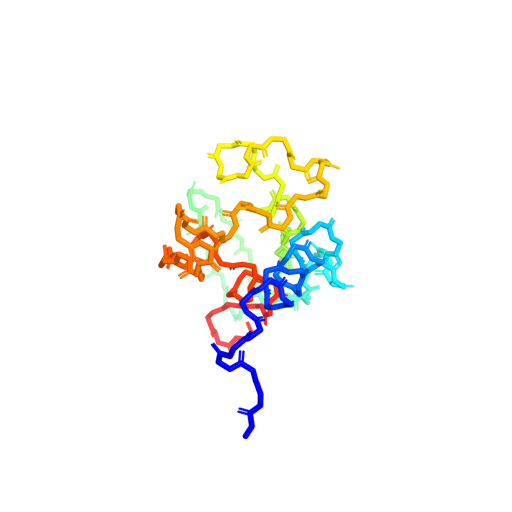HHHHHHHHHHHS-SSTT---EE-SS-EEETTEEE-TT-EE---HHHHHT-TTTSSSTTS--GGGGB-TTSSBPP--TTT-HHHHHT--TT-